Protein AF-A0A926CVX4-F1 (afdb_monomer_lite)

Sequence (126 aa):
MPYQSLQHFIDILEKNNELVRIKEFVDPVLEITEITDRFSKNNGPALLFENNGTEFPLLINALGSEKRMCLALGVNDLNESGKQIEEIFKDIASPKNTLADKIMMLPKLGKIASWMPKEMKGKGKC

Radius of gyration: 20.71 Å; chains: 1; bounding box: 43×29×57 Å

Secondary structure (DSSP, 8-state):
---SSHHHHHHHHHHTT-EEEE-S---TTTHHHHHHHHHHHTTPPEEEES-SSSSS-EEESTTSSHHHHHHHHT-SSTHHHHHHHHHHHHHHHS---SHHHHHTTHHHHHHHHHTSPPP--S----

Structure (mmCIF, N/CA/C/O backbone):
data_AF-A0A926CVX4-F1
#
_entry.id   AF-A0A926CVX4-F1
#
loop_
_atom_site.group_PDB
_atom_site.id
_atom_site.type_symbol
_atom_site.label_atom_id
_atom_site.label_alt_id
_atom_site.label_comp_id
_atom_site.label_asym_id
_atom_site.label_entity_id
_atom_site.label_seq_id
_atom_site.pdbx_PDB_ins_code
_atom_site.Cartn_x
_atom_site.Cartn_y
_atom_site.Cartn_z
_atom_site.occupancy
_atom_site.B_iso_or_equiv
_atom_site.auth_seq_id
_atom_site.auth_comp_id
_atom_site.auth_asym_id
_atom_site.auth_atom_id
_atom_site.pdbx_PDB_model_num
ATOM 1 N N . MET A 1 1 ? 5.563 -6.630 -12.758 1.00 65.31 1 MET A N 1
ATOM 2 C CA . MET A 1 1 ? 5.240 -6.013 -11.455 1.00 65.31 1 MET A CA 1
ATOM 3 C C . MET A 1 1 ? 5.837 -6.869 -10.351 1.00 65.31 1 MET A C 1
ATOM 5 O O . MET A 1 1 ? 5.839 -8.084 -10.529 1.00 65.31 1 MET A O 1
ATOM 9 N N . PRO A 1 2 ? 6.357 -6.270 -9.268 1.00 84.94 2 PRO A N 1
ATOM 10 C CA . PRO A 1 2 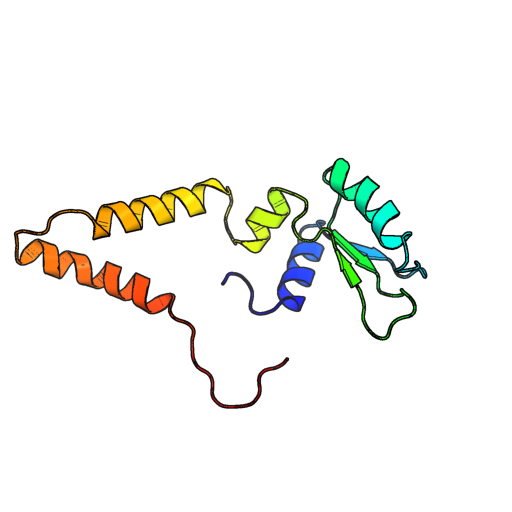? 7.020 -7.002 -8.183 1.00 84.94 2 PRO A CA 1
ATOM 11 C C . PRO A 1 2 ? 6.077 -7.968 -7.450 1.00 84.94 2 PRO A C 1
ATOM 13 O O . PRO A 1 2 ? 6.517 -9.011 -6.974 1.00 84.94 2 PRO A O 1
ATOM 16 N N . TYR A 1 3 ? 4.772 -7.676 -7.438 1.00 92.81 3 TYR A N 1
ATOM 17 C CA . TYR A 1 3 ? 3.757 -8.506 -6.788 1.00 92.81 3 TYR A CA 1
ATOM 18 C C . TYR A 1 3 ? 2.625 -8.880 -7.745 1.00 92.81 3 TYR A C 1
ATOM 20 O O . TYR A 1 3 ? 2.370 -8.203 -8.741 1.00 92.81 3 TYR A O 1
ATOM 28 N N . GLN A 1 4 ? 1.954 -9.990 -7.434 1.00 89.62 4 GLN A N 1
ATOM 29 C CA . GLN A 1 4 ? 0.881 -10.566 -8.255 1.00 89.62 4 GLN A CA 1
ATOM 30 C C . GLN A 1 4 ? -0.511 -10.031 -7.886 1.00 89.62 4 GLN A C 1
ATOM 32 O O . GLN A 1 4 ? -1.450 -10.191 -8.661 1.00 89.62 4 GLN A O 1
ATOM 37 N N . SER A 1 5 ? -0.665 -9.443 -6.697 1.00 93.56 5 SER A N 1
ATOM 38 C CA . SER A 1 5 ? -1.930 -8.910 -6.185 1.00 93.56 5 SER A CA 1
ATOM 39 C C . SER A 1 5 ? -1.690 -7.955 -5.013 1.00 93.56 5 SER A C 1
ATOM 41 O O . SER A 1 5 ? -0.604 -7.947 -4.427 1.00 93.56 5 SER A O 1
ATOM 43 N N . LEU A 1 6 ? -2.727 -7.200 -4.630 1.00 94.94 6 LEU A N 1
ATOM 44 C CA . LEU A 1 6 ? -2.709 -6.386 -3.411 1.00 94.94 6 LEU A CA 1
ATOM 45 C C . LEU A 1 6 ? -2.501 -7.245 -2.157 1.00 94.94 6 LEU A C 1
ATOM 47 O O . LEU A 1 6 ? -1.741 -6.857 -1.282 1.00 94.94 6 LEU A O 1
ATOM 51 N N . GLN A 1 7 ? -3.102 -8.437 -2.104 1.00 94.56 7 GLN A N 1
ATOM 52 C CA . GLN A 1 7 ? -2.913 -9.365 -0.988 1.00 94.56 7 GLN A CA 1
ATOM 53 C C . GLN A 1 7 ? -1.441 -9.758 -0.819 1.00 94.56 7 GLN A C 1
ATOM 55 O O . GLN A 1 7 ? -0.914 -9.693 0.284 1.00 94.56 7 GLN A O 1
ATOM 60 N N . HIS A 1 8 ? -0.755 -10.077 -1.923 1.00 95.94 8 HIS A N 1
ATOM 61 C CA . HIS A 1 8 ? 0.677 -10.369 -1.876 1.00 95.94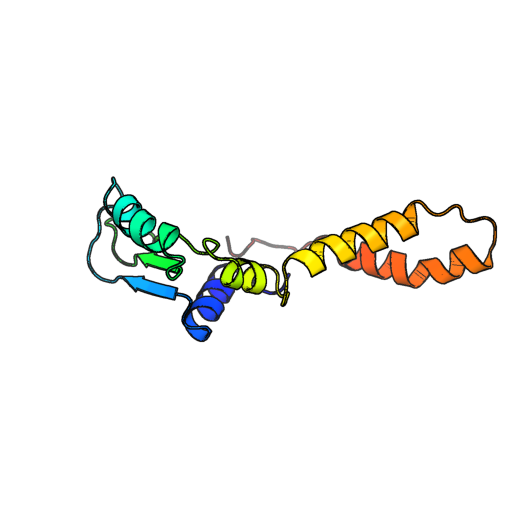 8 HIS 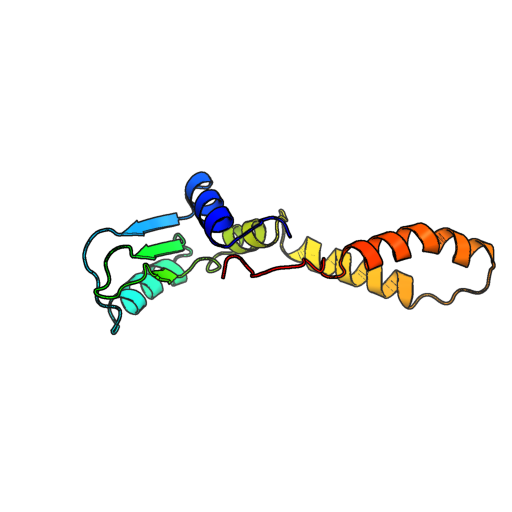A CA 1
ATOM 62 C C . HIS A 1 8 ? 1.472 -9.144 -1.391 1.00 95.94 8 HIS A C 1
ATOM 64 O O . HIS A 1 8 ? 2.419 -9.293 -0.627 1.00 95.94 8 HIS A O 1
ATOM 70 N N . PHE A 1 9 ? 1.079 -7.925 -1.771 1.00 97.50 9 PHE A N 1
ATOM 71 C CA . PHE A 1 9 ? 1.739 -6.722 -1.264 1.00 97.50 9 PHE A CA 1
ATOM 72 C C . PHE A 1 9 ? 1.507 -6.499 0.242 1.00 97.50 9 PHE A C 1
ATOM 74 O O . PHE A 1 9 ? 2.450 -6.151 0.947 1.00 97.50 9 PHE A O 1
ATOM 81 N N . ILE A 1 10 ? 0.302 -6.770 0.758 1.00 97.81 10 ILE A N 1
ATOM 82 C CA . ILE A 1 10 ? 0.007 -6.742 2.202 1.00 97.81 10 ILE A CA 1
ATOM 83 C C . ILE A 1 10 ? 0.944 -7.696 2.958 1.00 97.81 10 ILE A C 1
ATOM 85 O O . ILE A 1 10 ? 1.562 -7.285 3.939 1.00 97.81 10 ILE A O 1
ATOM 89 N N . ASP A 1 11 ? 1.128 -8.925 2.461 1.00 97.50 11 ASP A N 1
ATOM 90 C CA . ASP A 1 11 ? 2.033 -9.908 3.076 1.00 97.50 11 ASP A CA 1
ATOM 91 C C . ASP A 1 11 ? 3.490 -9.412 3.103 1.00 97.50 11 ASP A C 1
ATOM 93 O O . ASP A 1 11 ? 4.256 -9.716 4.018 1.00 97.50 11 ASP A O 1
ATOM 97 N N . ILE A 1 12 ? 3.898 -8.649 2.086 1.00 97.75 12 ILE A N 1
ATOM 98 C CA . ILE A 1 12 ? 5.243 -8.073 2.001 1.00 97.75 12 ILE A CA 1
ATOM 99 C C . ILE A 1 12 ? 5.410 -6.927 2.995 1.00 97.75 12 ILE A C 1
ATOM 101 O O . ILE A 1 12 ? 6.452 -6.852 3.647 1.00 97.75 12 ILE A O 1
ATOM 105 N N . LEU A 1 13 ? 4.402 -6.067 3.158 1.00 98.19 13 LEU A N 1
ATOM 106 C CA . LEU A 1 13 ? 4.418 -5.025 4.184 1.00 98.19 13 LEU A CA 1
ATOM 107 C C . LEU A 1 13 ? 4.517 -5.643 5.587 1.00 98.19 13 LEU A C 1
ATOM 109 O O . LEU A 1 13 ? 5.357 -5.222 6.378 1.00 98.19 13 LEU A O 1
ATOM 113 N N . GLU A 1 14 ? 3.737 -6.690 5.867 1.00 97.94 14 GLU A N 1
ATOM 114 C CA . GLU A 1 14 ? 3.763 -7.415 7.144 1.00 97.94 14 GLU A CA 1
ATOM 115 C C . GLU A 1 14 ? 5.141 -8.036 7.422 1.00 97.94 14 GLU A C 1
ATOM 117 O O . GLU A 1 14 ? 5.729 -7.795 8.475 1.00 97.94 14 GLU A O 1
ATOM 122 N N . LYS A 1 15 ? 5.735 -8.728 6.438 1.00 97.69 15 LYS A N 1
ATOM 123 C CA . LYS A 1 15 ? 7.095 -9.295 6.548 1.00 97.69 15 LYS A CA 1
ATOM 124 C C . LYS A 1 15 ? 8.186 -8.253 6.807 1.00 97.69 15 LYS A C 1
ATOM 126 O O . LYS A 1 15 ? 9.210 -8.586 7.395 1.00 97.69 15 LYS A O 1
ATOM 131 N N . ASN A 1 16 ? 7.993 -7.016 6.351 1.00 97.38 16 ASN A N 1
ATOM 132 C CA . ASN A 1 16 ? 8.961 -5.928 6.506 1.00 97.38 16 ASN A CA 1
ATOM 133 C C . ASN A 1 16 ? 8.699 -5.041 7.738 1.00 97.38 16 ASN A C 1
ATOM 135 O O . ASN A 1 16 ? 9.372 -4.016 7.887 1.00 97.38 16 ASN A O 1
ATOM 139 N N . ASN A 1 17 ? 7.757 -5.426 8.613 1.00 97.69 17 ASN A N 1
ATOM 140 C CA . ASN A 1 17 ? 7.283 -4.629 9.753 1.00 97.69 17 ASN A CA 1
ATOM 141 C C . ASN A 1 17 ? 6.750 -3.243 9.341 1.00 97.69 17 ASN A C 1
ATOM 143 O O . ASN A 1 17 ? 6.861 -2.268 10.076 1.00 97.69 17 ASN A O 1
ATOM 147 N N . GLU A 1 18 ? 6.185 -3.157 8.138 1.00 98.12 18 GLU A N 1
ATOM 148 C CA . GLU A 1 18 ? 5.614 -1.944 7.545 1.00 98.12 18 GLU A CA 1
ATOM 149 C C . GLU A 1 18 ? 4.077 -1.950 7.565 1.00 98.12 18 GLU A C 1
ATOM 151 O O . GLU A 1 18 ? 3.454 -1.071 6.972 1.00 98.12 18 GLU A O 1
ATOM 156 N N . LEU A 1 19 ? 3.459 -2.926 8.235 1.00 98.62 19 LEU A N 1
ATOM 157 C CA . LEU A 1 19 ? 2.012 -3.062 8.388 1.00 98.62 19 LEU A CA 1
ATOM 158 C C . LEU A 1 19 ? 1.650 -3.306 9.852 1.00 98.62 19 LEU A C 1
ATOM 160 O O . LEU A 1 19 ? 2.272 -4.130 10.518 1.00 98.62 19 LEU A O 1
ATOM 164 N N . VAL A 1 20 ? 0.589 -2.652 10.312 1.00 98.38 20 VAL A N 1
ATOM 165 C CA . VAL A 1 20 ? -0.104 -2.974 11.559 1.00 98.38 20 VAL A CA 1
ATOM 166 C C . VAL A 1 20 ? -1.544 -3.359 11.236 1.00 98.38 20 VAL A C 1
ATOM 168 O O . VAL A 1 20 ? -2.234 -2.657 10.495 1.00 98.38 20 VAL A O 1
ATOM 171 N N . ARG A 1 21 ? -1.998 -4.479 11.804 1.00 98.44 21 ARG A N 1
ATOM 172 C CA . ARG A 1 21 ? -3.397 -4.920 11.746 1.00 98.44 21 ARG A CA 1
ATOM 173 C C . ARG A 1 21 ? -4.140 -4.436 12.982 1.00 98.44 21 ARG A C 1
ATOM 175 O O . ARG A 1 21 ? -3.660 -4.637 14.095 1.00 98.44 21 ARG A O 1
ATOM 182 N N . ILE A 1 22 ? -5.304 -3.835 12.777 1.00 98.31 22 ILE A N 1
ATOM 183 C CA . ILE A 1 22 ? -6.181 -3.315 13.827 1.00 98.31 22 ILE A CA 1
ATOM 184 C C . ILE A 1 22 ? -7.459 -4.152 13.802 1.00 98.31 22 ILE A C 1
ATOM 186 O O . ILE A 1 22 ? -8.156 -4.192 12.785 1.00 98.31 22 ILE A O 1
ATOM 190 N N . LYS A 1 23 ? -7.722 -4.866 14.900 1.00 97.94 23 LYS A N 1
ATOM 191 C CA . LYS A 1 23 ? -8.837 -5.826 15.021 1.00 97.94 23 LYS A CA 1
ATOM 192 C C . LYS A 1 23 ? -10.022 -5.245 15.777 1.00 97.94 23 LYS A C 1
ATOM 194 O O . LYS A 1 23 ? -11.150 -5.719 15.645 1.00 97.94 23 LYS A O 1
ATOM 199 N N . GLU A 1 24 ? -9.743 -4.246 16.596 1.00 98.06 24 GLU A N 1
ATOM 200 C CA . GLU A 1 24 ? -10.714 -3.434 17.294 1.00 98.06 24 GLU A CA 1
ATOM 201 C C . GLU A 1 24 ? -11.604 -2.715 16.280 1.00 98.06 24 GLU A C 1
ATOM 203 O O . GLU A 1 24 ? -11.166 -2.368 15.182 1.00 98.06 24 GLU A O 1
ATOM 208 N N . PHE A 1 25 ? -12.868 -2.511 16.652 1.00 98.31 25 PHE A N 1
ATOM 209 C CA . PHE A 1 25 ? -13.782 -1.724 15.837 1.00 98.31 25 PHE A CA 1
ATOM 210 C C . PHE A 1 25 ? -13.303 -0.270 15.768 1.00 98.31 25 PHE A C 1
ATOM 212 O O . PHE A 1 25 ? -13.040 0.331 16.810 1.00 98.31 25 PHE A O 1
ATOM 219 N N . VAL A 1 26 ? -13.228 0.280 14.555 1.00 98.38 26 VAL A N 1
ATOM 220 C CA . VAL A 1 26 ? -12.932 1.698 14.305 1.00 98.38 26 VAL A CA 1
ATOM 221 C C . VAL A 1 26 ? -13.855 2.219 13.209 1.00 98.38 26 VAL A C 1
ATOM 223 O O . VAL A 1 26 ? -13.947 1.609 12.142 1.00 98.38 26 VAL A O 1
ATOM 226 N N . ASP A 1 27 ? -14.518 3.348 13.450 1.00 97.94 27 ASP A N 1
ATOM 227 C CA . ASP A 1 27 ? -15.484 3.906 12.507 1.00 97.94 27 ASP A CA 1
ATOM 228 C C . ASP A 1 27 ? -14.781 4.446 11.237 1.00 97.94 27 ASP A C 1
ATOM 230 O O . ASP A 1 27 ? -13.848 5.259 11.318 1.00 97.94 27 ASP A O 1
ATOM 234 N N . PRO A 1 28 ? -15.192 4.033 10.023 1.00 97.38 28 PRO A N 1
ATOM 235 C CA . PRO A 1 28 ? -14.675 4.610 8.787 1.00 97.38 28 PRO A CA 1
ATOM 236 C C . PRO A 1 28 ? -15.037 6.092 8.626 1.00 97.38 28 PRO A C 1
ATOM 238 O O . PRO A 1 28 ? -14.365 6.808 7.877 1.00 97.38 28 PRO A O 1
ATOM 241 N N . VAL A 1 29 ? -16.067 6.574 9.323 1.00 97.62 29 VAL A N 1
ATOM 242 C CA . VAL A 1 29 ? -16.432 7.985 9.378 1.00 97.62 29 VAL A CA 1
ATOM 243 C C . VAL A 1 29 ? -15.491 8.704 10.343 1.00 97.62 29 VAL A C 1
ATOM 245 O O . VAL A 1 29 ? -15.691 8.744 11.551 1.00 97.62 29 VAL A O 1
ATOM 248 N N . LEU A 1 30 ? -14.466 9.333 9.768 1.00 97.62 30 LEU A N 1
ATOM 249 C CA . LEU A 1 30 ? -13.497 10.224 10.418 1.00 97.62 30 LEU A CA 1
ATOM 250 C C . LEU A 1 30 ? -12.491 9.560 11.377 1.00 97.62 30 LEU A C 1
ATOM 252 O O . LEU A 1 30 ? -11.331 9.977 11.361 1.00 97.62 30 LEU A O 1
ATOM 256 N N . GLU A 1 31 ? -12.849 8.531 12.151 1.00 98.31 31 GLU A N 1
ATOM 257 C CA . GLU A 1 31 ? -11.920 7.914 13.119 1.00 98.31 31 GLU A CA 1
ATOM 258 C C . GLU A 1 31 ? -10.726 7.243 12.431 1.00 98.31 31 GLU A C 1
ATOM 260 O O . GLU A 1 31 ? -9.576 7.547 12.753 1.00 98.31 31 GLU A O 1
ATOM 265 N N . ILE A 1 32 ? -10.973 6.395 11.422 1.00 98.50 32 ILE A N 1
ATOM 266 C CA . ILE A 1 32 ? -9.895 5.762 10.641 1.00 98.50 32 ILE A CA 1
ATOM 267 C C . ILE A 1 32 ? -8.951 6.817 10.055 1.00 98.50 32 ILE A C 1
ATOM 269 O O . ILE A 1 32 ? -7.729 6.648 10.099 1.00 98.50 32 ILE A O 1
ATOM 273 N N . THR A 1 33 ? -9.489 7.913 9.514 1.00 98.12 33 THR A N 1
ATOM 274 C CA . THR A 1 33 ? -8.666 8.981 8.930 1.00 98.12 33 THR A CA 1
ATOM 275 C C . THR A 1 33 ? -7.880 9.757 9.978 1.00 98.12 33 THR A C 1
ATOM 277 O O . THR A 1 33 ? -6.735 10.102 9.713 1.00 98.12 33 THR A O 1
ATOM 280 N N . GLU A 1 34 ? -8.440 9.990 11.165 1.00 98.31 34 GLU A N 1
ATOM 281 C CA . GLU A 1 34 ? -7.760 10.666 12.275 1.00 98.31 34 GLU A CA 1
ATOM 282 C C . GLU A 1 34 ? -6.563 9.844 12.764 1.00 98.31 34 GLU A C 1
ATOM 284 O O . GLU A 1 34 ? -5.440 10.350 12.830 1.00 98.31 34 GLU A O 1
ATOM 289 N N . ILE A 1 35 ? -6.776 8.544 12.992 1.00 98.06 35 ILE A N 1
ATOM 290 C CA . ILE A 1 35 ? -5.715 7.608 13.371 1.00 98.06 35 ILE A CA 1
ATOM 291 C C . ILE A 1 35 ? -4.647 7.587 12.277 1.00 98.06 35 ILE A C 1
ATOM 293 O O . ILE A 1 35 ? -3.457 7.754 12.549 1.00 98.06 35 ILE A O 1
ATOM 297 N N . THR A 1 36 ? -5.071 7.423 11.023 1.00 98.06 36 THR A N 1
ATOM 298 C CA . THR A 1 36 ? -4.161 7.364 9.877 1.00 98.06 36 THR A CA 1
ATOM 299 C C . THR A 1 36 ? -3.334 8.638 9.731 1.00 98.06 36 THR A C 1
ATOM 301 O O . THR A 1 36 ? -2.143 8.546 9.440 1.00 98.06 36 THR A O 1
ATOM 304 N N . ASP A 1 37 ? -3.919 9.814 9.963 1.00 98.25 37 ASP A N 1
ATOM 305 C CA . ASP A 1 37 ? -3.234 11.106 9.882 1.00 98.25 37 ASP A CA 1
ATOM 306 C C . ASP A 1 37 ? -2.055 11.186 10.865 1.00 98.25 37 ASP A C 1
ATOM 308 O O . ASP A 1 37 ? -0.944 11.566 10.477 1.00 98.25 37 ASP A O 1
ATOM 312 N N . ARG A 1 38 ? -2.246 10.721 12.110 1.00 97.00 38 ARG A N 1
ATOM 313 C CA . ARG A 1 38 ? -1.175 10.656 13.123 1.00 97.00 38 ARG A CA 1
ATOM 314 C C . ARG A 1 38 ? -0.018 9.761 12.687 1.00 97.00 38 ARG A C 1
ATOM 316 O O . ARG A 1 38 ? 1.142 10.118 12.897 1.00 97.00 38 ARG A O 1
ATOM 323 N N . PHE A 1 39 ? -0.308 8.608 12.084 1.00 96.19 39 PHE A N 1
ATOM 324 C CA . PHE A 1 39 ? 0.730 7.697 11.597 1.00 96.19 39 PHE A CA 1
ATOM 325 C C . PHE A 1 39 ? 1.412 8.234 10.338 1.00 96.19 39 PHE A C 1
ATOM 327 O O . PHE A 1 39 ? 2.638 8.238 10.270 1.00 96.19 39 PHE A O 1
ATOM 334 N N . SER A 1 40 ? 0.651 8.730 9.363 1.00 96.19 40 SER A N 1
ATOM 335 C CA . SER A 1 40 ? 1.183 9.219 8.087 1.00 96.19 40 SER A CA 1
ATOM 336 C C . SER A 1 40 ? 2.167 10.372 8.282 1.00 96.19 40 SER A C 1
ATOM 338 O O . SER A 1 40 ? 3.262 10.339 7.722 1.00 96.19 40 SER A O 1
ATOM 340 N N . LYS A 1 41 ? 1.842 11.342 9.144 1.00 95.56 41 LYS A N 1
ATOM 341 C CA . LYS A 1 41 ? 2.712 12.499 9.422 1.00 95.56 41 LYS A CA 1
ATOM 342 C C . LYS A 1 41 ? 4.014 12.144 10.138 1.00 95.56 41 LYS A C 1
ATOM 344 O O . LYS A 1 41 ? 4.970 12.907 10.066 1.00 95.56 41 LYS A O 1
ATOM 349 N N . ASN A 1 42 ? 4.063 10.989 10.798 1.00 93.81 42 ASN A N 1
ATOM 350 C CA . ASN A 1 42 ? 5.243 10.494 11.506 1.00 93.81 42 ASN A CA 1
ATOM 351 C C . ASN A 1 42 ? 5.924 9.330 10.772 1.00 93.81 42 ASN A C 1
ATOM 353 O O . ASN A 1 42 ? 6.677 8.575 11.384 1.00 93.81 42 ASN A O 1
ATOM 357 N N . ASN A 1 43 ? 5.648 9.160 9.472 1.00 93.00 43 ASN A N 1
ATOM 358 C CA . ASN A 1 43 ? 6.197 8.077 8.653 1.00 93.00 43 ASN A CA 1
ATOM 359 C C . ASN A 1 43 ? 5.918 6.670 9.236 1.00 93.00 43 ASN A C 1
ATOM 361 O O . ASN A 1 43 ? 6.690 5.731 9.043 1.00 93.00 43 ASN A O 1
ATOM 365 N N . GLY A 1 44 ? 4.812 6.532 9.973 1.00 96.31 44 GLY A N 1
ATOM 366 C CA . GLY A 1 44 ? 4.364 5.300 10.615 1.00 96.31 44 GLY A CA 1
ATOM 367 C C . GLY A 1 44 ? 3.927 4.226 9.612 1.00 96.31 44 GLY A C 1
ATOM 368 O O . GLY A 1 44 ? 3.878 4.502 8.410 1.00 96.31 44 GLY A O 1
ATOM 369 N N . PRO A 1 45 ? 3.622 3.000 10.073 1.00 98.19 45 PRO A N 1
ATOM 370 C CA . PRO A 1 45 ? 3.308 1.856 9.216 1.00 98.19 45 PRO A CA 1
ATOM 371 C C . PRO A 1 45 ? 2.011 2.037 8.418 1.00 98.19 45 PRO A C 1
ATOM 373 O O . PRO A 1 45 ? 1.174 2.893 8.716 1.00 98.19 45 PRO A O 1
ATOM 376 N N . ALA A 1 46 ? 1.825 1.193 7.406 1.00 98.56 46 ALA A N 1
ATOM 377 C CA . ALA A 1 46 ? 0.519 0.970 6.803 1.00 98.56 46 ALA A CA 1
ATOM 378 C C . ALA A 1 46 ? -0.450 0.381 7.838 1.00 98.56 46 ALA A C 1
ATOM 380 O O . ALA A 1 46 ? -0.033 -0.349 8.739 1.00 98.56 46 ALA A O 1
ATOM 381 N N . LEU A 1 47 ? -1.740 0.672 7.695 1.00 98.62 47 LEU A N 1
ATOM 382 C CA . LEU A 1 47 ? -2.772 0.229 8.627 1.00 98.62 47 LEU A CA 1
ATOM 383 C C . LEU A 1 47 ? -3.799 -0.623 7.886 1.00 98.62 47 LEU A C 1
ATOM 385 O O . LEU A 1 47 ? -4.307 -0.208 6.843 1.00 98.62 47 LEU A O 1
ATOM 389 N N . LEU A 1 48 ? -4.104 -1.798 8.431 1.00 98.69 48 LEU A N 1
ATOM 390 C CA . LEU A 1 48 ? -5.179 -2.666 7.961 1.00 98.69 48 LEU A CA 1
ATOM 391 C C . LEU A 1 48 ? -6.234 -2.798 9.059 1.00 98.69 48 LEU A C 1
ATOM 393 O O . LEU A 1 48 ? -6.023 -3.503 10.043 1.00 98.69 48 LEU A O 1
ATOM 397 N N . PHE A 1 49 ? -7.359 -2.114 8.881 1.00 98.62 49 PHE A N 1
ATOM 398 C CA . PHE A 1 49 ? -8.508 -2.175 9.776 1.00 98.62 49 PHE A CA 1
ATOM 399 C C . PHE A 1 49 ? -9.391 -3.356 9.374 1.00 98.62 49 PHE A C 1
ATOM 401 O O . PHE A 1 49 ? -10.037 -3.326 8.325 1.00 98.62 49 PHE A O 1
ATOM 408 N N . GLU A 1 50 ? -9.395 -4.405 10.195 1.00 98.31 50 GLU A N 1
ATOM 409 C CA . GLU A 1 50 ? -10.136 -5.646 9.935 1.00 98.31 50 GLU A CA 1
ATOM 410 C C . GLU A 1 50 ? -11.597 -5.557 10.398 1.00 98.31 50 GLU A C 1
ATOM 412 O O . GLU A 1 50 ? -12.444 -6.291 9.895 1.00 98.31 50 GLU A O 1
ATOM 417 N N . ASN A 1 51 ? -11.900 -4.632 11.315 1.00 97.75 51 ASN A N 1
ATOM 418 C CA . ASN A 1 51 ? -13.239 -4.392 11.835 1.00 97.75 51 ASN A CA 1
ATOM 419 C C . ASN A 1 51 ? -13.586 -2.898 11.763 1.00 97.75 51 ASN A C 1
ATOM 421 O O . ASN A 1 51 ? -13.157 -2.103 12.592 1.00 97.75 51 ASN A O 1
ATOM 425 N N . ASN A 1 52 ? -14.364 -2.517 10.754 1.00 97.12 52 ASN A N 1
ATOM 426 C CA . ASN A 1 52 ? -14.794 -1.132 10.532 1.00 97.12 52 ASN A CA 1
ATOM 427 C C . ASN A 1 52 ? -16.319 -1.014 10.339 1.00 97.12 52 ASN A C 1
ATOM 429 O O . ASN A 1 52 ? -16.822 -0.012 9.844 1.00 97.12 52 ASN A O 1
ATOM 433 N N . GLY A 1 53 ? -17.074 -2.067 10.671 1.00 96.50 53 GLY A N 1
ATOM 434 C CA . GLY A 1 53 ? -18.527 -2.107 10.475 1.00 96.50 53 GLY A CA 1
ATOM 435 C C . GLY A 1 53 ? -18.993 -2.313 9.028 1.00 96.50 53 GLY A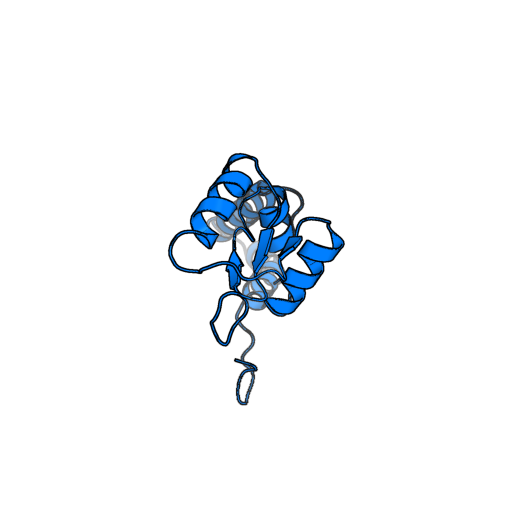 C 1
ATOM 436 O O . GLY A 1 53 ? -20.199 -2.355 8.797 1.00 96.50 53 GLY A O 1
ATOM 437 N N . THR A 1 54 ? -18.082 -2.471 8.061 1.00 96.12 54 THR A N 1
ATOM 438 C CA . THR A 1 54 ? -18.407 -2.846 6.674 1.00 96.12 54 THR A CA 1
ATOM 439 C C . THR A 1 54 ? -18.049 -4.307 6.378 1.00 96.12 54 THR A C 1
ATOM 441 O O . THR A 1 54 ? -17.391 -4.976 7.173 1.00 96.12 54 THR A O 1
ATOM 444 N N . GLU A 1 55 ? -18.472 -4.813 5.216 1.00 96.44 55 GLU A N 1
ATOM 445 C CA . GLU A 1 55 ? -18.167 -6.183 4.768 1.00 96.44 55 GLU A CA 1
ATOM 446 C C . GLU A 1 55 ? -16.691 -6.390 4.386 1.00 96.44 55 GLU A C 1
ATOM 448 O O . GLU A 1 55 ? -16.253 -7.531 4.225 1.00 96.44 55 GLU A O 1
ATOM 453 N N . PHE A 1 56 ? -15.919 -5.308 4.233 1.00 95.88 56 PHE A N 1
ATOM 454 C CA . PHE A 1 56 ? -14.555 -5.362 3.717 1.00 95.88 56 PHE A CA 1
ATOM 455 C C . PHE A 1 56 ? -13.548 -4.726 4.687 1.00 95.88 56 PHE A C 1
ATOM 457 O O . PHE A 1 56 ? -13.773 -3.624 5.197 1.00 95.88 56 PHE A O 1
ATOM 464 N N . PRO A 1 57 ? -12.385 -5.364 4.910 1.00 97.25 57 PRO A N 1
ATOM 465 C CA . PRO A 1 57 ? -11.300 -4.730 5.643 1.00 97.25 57 PRO A CA 1
ATOM 466 C C . PRO A 1 57 ? -10.748 -3.533 4.855 1.00 97.25 57 PRO A C 1
ATOM 468 O O . PRO A 1 57 ? -10.739 -3.528 3.621 1.00 97.25 57 PRO A O 1
ATOM 471 N N . LEU A 1 58 ? -10.249 -2.525 5.570 1.00 98.19 58 LEU A N 1
ATOM 472 C CA . LEU A 1 58 ? -9.755 -1.277 4.988 1.00 98.19 58 LEU A CA 1
ATOM 473 C C . LEU A 1 58 ? -8.239 -1.175 5.162 1.00 98.19 58 LEU A C 1
ATOM 475 O O . LEU A 1 58 ? -7.738 -1.046 6.276 1.00 98.19 58 LEU A O 1
ATOM 479 N N . LEU A 1 59 ? -7.509 -1.207 4.045 1.00 98.44 59 LEU A N 1
ATOM 480 C CA . LEU A 1 59 ? -6.076 -0.911 3.994 1.00 98.44 59 LEU A CA 1
ATOM 481 C C . LEU A 1 59 ? -5.860 0.572 3.672 1.00 98.44 59 LEU A C 1
ATOM 483 O O . LEU A 1 59 ? -6.357 1.064 2.660 1.00 98.44 59 LEU A O 1
ATOM 487 N N . ILE A 1 60 ? -5.055 1.266 4.474 1.00 98.50 60 ILE A N 1
ATOM 488 C CA . ILE A 1 60 ? -4.685 2.668 4.249 1.00 98.50 60 ILE A CA 1
ATOM 489 C C . ILE A 1 60 ? -3.225 2.921 4.644 1.00 98.50 60 ILE A C 1
ATOM 491 O O . ILE A 1 60 ? -2.571 2.087 5.269 1.00 98.50 60 ILE A O 1
ATOM 495 N N . ASN A 1 61 ? -2.667 4.055 4.211 1.00 98.12 61 ASN A N 1
ATOM 496 C CA . ASN A 1 61 ? -1.265 4.434 4.431 1.00 98.12 61 ASN A CA 1
ATOM 497 C C . ASN A 1 61 ? -0.231 3.457 3.822 1.00 98.12 61 ASN A C 1
ATOM 499 O O . ASN A 1 61 ? 0.968 3.538 4.107 1.00 98.12 61 ASN A O 1
ATOM 503 N N . ALA A 1 62 ? -0.678 2.566 2.927 1.00 98.00 62 ALA A N 1
ATOM 504 C CA . ALA A 1 62 ? 0.136 1.534 2.279 1.00 98.00 62 ALA A CA 1
ATOM 505 C C . ALA A 1 62 ? 1.339 2.087 1.503 1.00 98.00 62 ALA A C 1
ATOM 507 O O . ALA A 1 62 ? 2.341 1.396 1.370 1.00 98.00 62 ALA A O 1
ATOM 508 N N . LEU A 1 63 ? 1.259 3.336 1.035 1.00 96.81 63 LEU A N 1
ATOM 509 C CA . LEU A 1 63 ? 2.320 4.036 0.301 1.00 96.81 63 LEU A CA 1
ATOM 510 C C . LEU A 1 63 ? 2.835 5.282 1.041 1.00 96.81 63 LEU A C 1
ATOM 512 O O . LEU A 1 63 ? 3.529 6.101 0.456 1.00 96.81 63 LEU A O 1
ATOM 516 N N . GLY A 1 64 ? 2.487 5.459 2.320 1.00 96.19 64 GLY A N 1
ATOM 517 C CA . GLY A 1 64 ? 2.774 6.693 3.064 1.00 96.19 64 GLY A CA 1
ATOM 518 C C . GLY A 1 64 ? 4.202 6.846 3.593 1.00 96.19 64 GLY A C 1
ATOM 519 O O . GLY A 1 64 ? 4.406 7.611 4.527 1.00 96.19 64 GLY A O 1
ATOM 520 N N . SER A 1 65 ? 5.166 6.099 3.053 1.00 96.50 65 SER A N 1
ATOM 521 C CA . SER A 1 65 ? 6.593 6.269 3.339 1.00 96.50 65 SER A CA 1
ATOM 522 C C . SER A 1 65 ? 7.427 5.930 2.110 1.00 96.50 65 SER A C 1
ATOM 524 O O . SER A 1 65 ? 7.020 5.120 1.273 1.00 96.50 65 SER A O 1
ATOM 526 N N . GLU A 1 66 ? 8.627 6.504 2.021 1.00 95.19 66 GLU A N 1
ATOM 527 C CA . GLU A 1 66 ? 9.575 6.198 0.944 1.00 95.19 66 GLU A CA 1
ATOM 528 C C . GLU A 1 66 ? 9.918 4.707 0.892 1.00 95.19 66 GLU A C 1
ATOM 530 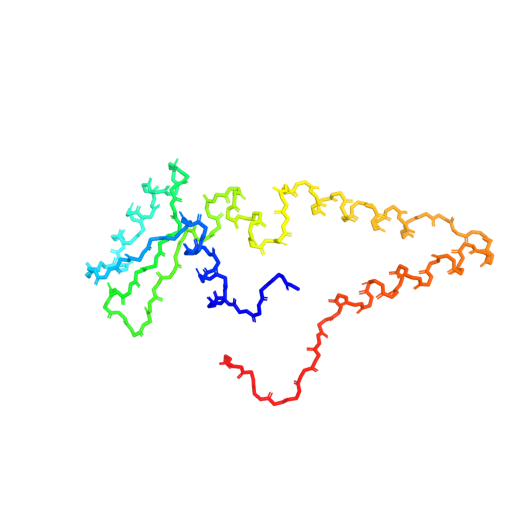O O . GLU A 1 66 ? 9.826 4.090 -0.166 1.00 95.19 66 GLU A O 1
ATOM 535 N N . LYS A 1 67 ? 10.185 4.089 2.048 1.00 95.75 67 LYS A N 1
ATOM 536 C CA . LYS A 1 67 ? 10.452 2.649 2.139 1.00 95.75 67 LYS A CA 1
ATOM 537 C C . LYS A 1 67 ? 9.295 1.813 1.583 1.00 95.75 67 LYS A C 1
ATOM 539 O O . LYS A 1 67 ? 9.540 0.871 0.832 1.00 95.75 67 LYS A O 1
ATOM 544 N N . ARG A 1 68 ? 8.038 2.146 1.902 1.00 96.81 68 ARG A N 1
ATOM 545 C CA . ARG A 1 68 ? 6.878 1.415 1.363 1.00 96.81 68 ARG A CA 1
ATOM 546 C C . ARG A 1 68 ? 6.672 1.653 -0.129 1.00 96.81 68 ARG A C 1
ATOM 548 O O . ARG A 1 68 ? 6.285 0.720 -0.827 1.00 96.81 68 ARG A O 1
ATOM 555 N N . MET A 1 69 ? 6.975 2.847 -0.636 1.00 96.00 69 MET A N 1
ATOM 556 C CA . MET A 1 69 ? 6.977 3.112 -2.078 1.00 96.00 69 MET A CA 1
ATOM 557 C C . MET A 1 69 ? 8.069 2.314 -2.803 1.00 96.00 69 MET A C 1
ATOM 559 O O . MET A 1 69 ? 7.779 1.681 -3.817 1.00 96.00 69 MET A O 1
ATOM 563 N N . CYS A 1 70 ? 9.286 2.255 -2.256 1.00 95.44 70 CYS A N 1
ATOM 564 C CA . CYS A 1 70 ? 10.369 1.412 -2.764 1.00 95.44 70 CYS A CA 1
ATOM 565 C C . CYS A 1 70 ? 9.956 -0.065 -2.800 1.00 95.44 70 CYS A C 1
ATOM 567 O O . CYS A 1 70 ? 10.078 -0.715 -3.839 1.00 95.44 70 CYS A O 1
ATOM 569 N N . LEU A 1 71 ? 9.359 -0.574 -1.713 1.00 96.06 71 LEU A N 1
ATOM 570 C CA . LEU A 1 71 ? 8.797 -1.927 -1.673 1.00 96.06 71 LEU A CA 1
ATOM 571 C C . LEU A 1 71 ? 7.735 -2.127 -2.759 1.00 96.06 71 LEU A C 1
ATOM 573 O O . LEU A 1 71 ? 7.808 -3.119 -3.478 1.00 96.06 71 LEU A O 1
ATOM 577 N N . ALA A 1 72 ? 6.779 -1.204 -2.907 1.00 95.12 72 ALA A N 1
ATOM 578 C CA . ALA A 1 72 ? 5.705 -1.283 -3.902 1.00 95.12 72 ALA A CA 1
ATOM 579 C C . ALA A 1 72 ? 6.232 -1.346 -5.344 1.00 95.12 72 ALA A C 1
ATOM 581 O O . ALA A 1 72 ? 5.670 -2.057 -6.178 1.00 95.12 72 ALA A O 1
ATOM 582 N N . LEU A 1 73 ? 7.317 -0.622 -5.626 1.00 93.19 73 LEU A N 1
ATOM 583 C CA . LEU A 1 73 ? 7.964 -0.567 -6.936 1.00 93.19 73 LEU A CA 1
ATOM 584 C C . LEU A 1 73 ? 9.013 -1.673 -7.142 1.00 93.19 73 LEU A C 1
ATOM 586 O O . LEU A 1 73 ? 9.370 -1.961 -8.283 1.00 93.19 73 LEU A O 1
ATOM 590 N N . GLY A 1 74 ? 9.457 -2.336 -6.072 1.00 92.62 74 GLY A N 1
ATOM 591 C CA . GLY A 1 74 ? 10.508 -3.353 -6.120 1.00 92.62 74 GLY A CA 1
ATOM 592 C C . GLY A 1 74 ? 11.894 -2.769 -6.404 1.00 92.62 74 GLY A C 1
ATOM 593 O O . GLY A 1 74 ? 12.685 -3.404 -7.097 1.00 92.62 74 GLY A O 1
ATOM 594 N N . VAL A 1 75 ? 12.164 -1.560 -5.907 1.00 93.06 75 VAL A N 1
ATOM 595 C CA . VAL A 1 75 ? 13.436 -0.830 -6.064 1.00 93.06 75 VAL A CA 1
ATOM 596 C C . VAL A 1 75 ? 14.040 -0.533 -4.695 1.00 93.06 75 VAL A C 1
ATOM 598 O O . VAL A 1 75 ? 13.325 -0.570 -3.693 1.00 93.06 75 VAL A O 1
ATOM 601 N N . ASN A 1 76 ? 15.338 -0.230 -4.628 1.00 91.56 76 ASN A N 1
ATOM 602 C CA . ASN A 1 76 ? 15.954 0.191 -3.363 1.00 91.56 76 ASN A CA 1
ATOM 603 C C . ASN A 1 76 ? 15.828 1.705 -3.157 1.00 91.56 76 ASN A C 1
ATOM 605 O O . ASN A 1 76 ? 15.671 2.159 -2.027 1.00 91.56 76 ASN A O 1
ATOM 609 N N . ASP A 1 77 ? 15.856 2.464 -4.252 1.00 93.44 77 ASP A N 1
ATOM 610 C CA . ASP A 1 77 ? 15.769 3.921 -4.271 1.00 93.44 77 ASP A CA 1
ATOM 611 C C . ASP A 1 77 ? 14.786 4.402 -5.352 1.00 93.44 77 ASP A C 1
ATOM 613 O O . ASP A 1 77 ? 14.745 3.874 -6.468 1.00 93.44 77 ASP A O 1
ATOM 617 N N . LEU A 1 78 ? 13.989 5.428 -5.041 1.00 89.50 78 LEU A N 1
ATOM 618 C CA . LEU A 1 78 ? 12.958 5.924 -5.960 1.00 89.50 78 LEU A CA 1
ATOM 619 C C . LEU A 1 78 ? 13.541 6.538 -7.241 1.00 89.50 78 LEU A C 1
ATOM 621 O O . LEU A 1 78 ? 12.894 6.492 -8.294 1.00 89.50 78 LEU A O 1
ATOM 625 N N . ASN A 1 79 ? 14.776 7.049 -7.203 1.00 90.25 79 ASN A N 1
ATOM 626 C CA . ASN A 1 79 ? 15.426 7.611 -8.384 1.00 90.25 79 ASN A CA 1
ATOM 627 C C . ASN A 1 79 ? 15.834 6.528 -9.390 1.00 90.25 79 ASN A C 1
ATOM 629 O O . ASN A 1 79 ? 16.061 6.850 -10.557 1.00 90.25 79 ASN A O 1
ATOM 633 N N . GLU A 1 80 ? 15.907 5.251 -8.995 1.00 88.06 80 GLU A N 1
ATOM 634 C CA . GLU A 1 80 ? 16.177 4.147 -9.926 1.00 88.06 80 GLU A CA 1
ATOM 635 C C . GLU A 1 80 ? 15.128 4.085 -11.039 1.00 88.06 80 GLU A C 1
ATOM 637 O O . GLU A 1 80 ? 15.475 3.897 -12.205 1.00 88.06 80 GLU A O 1
ATOM 642 N N . SER A 1 81 ? 13.853 4.301 -10.701 1.00 83.56 81 SER A N 1
ATOM 643 C CA . SER A 1 81 ? 12.765 4.292 -11.686 1.00 83.56 81 SER A CA 1
ATOM 644 C C . SER A 1 81 ? 12.907 5.444 -12.683 1.00 83.56 81 SER A C 1
ATOM 646 O O . SER A 1 81 ? 12.767 5.243 -13.890 1.00 83.56 81 SER A O 1
ATOM 648 N N . GLY A 1 82 ? 13.250 6.640 -12.192 1.00 86.12 82 GLY A N 1
ATOM 649 C CA . GLY A 1 82 ? 13.495 7.816 -13.032 1.00 86.12 82 GLY A CA 1
ATOM 650 C C . GLY A 1 82 ? 14.674 7.615 -13.985 1.00 86.12 82 GLY A C 1
ATOM 651 O O . GLY A 1 82 ? 14.537 7.829 -15.188 1.00 86.12 82 GLY A O 1
ATOM 652 N N . LYS A 1 83 ? 15.800 7.101 -13.475 1.00 87.62 83 LYS A N 1
ATOM 653 C CA . LYS A 1 83 ? 16.991 6.789 -14.284 1.00 87.62 83 LYS A CA 1
ATOM 654 C C . LYS A 1 83 ? 16.683 5.784 -15.391 1.00 87.62 83 LYS A C 1
ATOM 656 O O . LYS A 1 83 ? 17.086 5.998 -16.531 1.00 87.62 83 LYS A O 1
ATOM 661 N N . GLN A 1 84 ? 15.920 4.733 -15.087 1.00 82.50 84 GLN A N 1
ATOM 662 C CA . GLN A 1 84 ? 15.508 3.752 -16.093 1.00 82.50 84 GLN A CA 1
ATOM 663 C C . GLN A 1 84 ? 14.676 4.396 -17.209 1.00 82.50 84 GLN A C 1
ATOM 665 O O . GLN A 1 84 ? 14.930 4.132 -18.384 1.00 82.50 84 GLN A O 1
ATOM 670 N N . ILE A 1 85 ? 13.712 5.258 -16.865 1.00 84.50 85 ILE A N 1
ATOM 671 C CA . ILE A 1 85 ? 12.891 5.980 -17.850 1.00 84.50 85 ILE A CA 1
ATOM 672 C C . ILE A 1 85 ? 13.760 6.898 -18.719 1.00 84.50 85 ILE A C 1
ATOM 674 O O . ILE A 1 85 ? 13.619 6.896 -19.944 1.00 84.50 85 ILE A O 1
ATOM 678 N N . GLU A 1 86 ? 14.681 7.649 -18.113 1.00 87.88 86 GLU A N 1
ATOM 679 C CA . GLU A 1 86 ? 15.598 8.526 -18.846 1.00 87.88 86 GLU A CA 1
ATOM 680 C C . GLU A 1 86 ? 16.494 7.763 -19.826 1.00 87.88 86 GLU A C 1
ATOM 682 O O . GLU A 1 86 ? 16.679 8.207 -20.961 1.00 87.88 86 GLU A O 1
ATOM 687 N N . GLU A 1 87 ? 17.054 6.626 -19.409 1.00 85.06 87 GLU A N 1
ATOM 688 C CA . GLU A 1 87 ? 17.886 5.772 -20.262 1.00 85.06 87 GLU A CA 1
ATOM 689 C C . GLU A 1 87 ? 17.110 5.285 -21.487 1.00 85.06 87 GLU A C 1
ATOM 691 O O . GLU A 1 87 ? 17.584 5.411 -22.618 1.00 85.06 87 GLU A O 1
ATOM 696 N N . ILE A 1 88 ? 15.877 4.810 -21.282 1.00 80.94 88 ILE A N 1
ATOM 697 C CA . ILE A 1 88 ? 15.000 4.364 -22.370 1.00 80.94 88 ILE A CA 1
ATOM 698 C C . ILE A 1 88 ? 14.712 5.517 -23.337 1.00 80.94 88 ILE A C 1
ATOM 700 O O . ILE A 1 88 ? 14.772 5.337 -24.555 1.00 80.94 88 ILE A O 1
ATOM 704 N N . PHE A 1 89 ? 14.408 6.707 -22.816 1.00 83.75 89 PHE A N 1
ATOM 705 C CA . PHE A 1 89 ? 14.092 7.858 -23.655 1.00 83.75 89 PHE A CA 1
ATOM 706 C C . PHE A 1 89 ? 15.298 8.300 -24.493 1.00 83.75 89 PHE A C 1
ATOM 708 O O . PHE A 1 89 ? 15.166 8.496 -25.703 1.00 83.75 89 PHE A O 1
ATOM 715 N N . LYS A 1 90 ? 16.489 8.380 -23.882 1.00 82.31 90 LYS A N 1
ATOM 716 C CA . LYS A 1 90 ? 17.753 8.661 -24.585 1.00 82.31 90 LYS A CA 1
ATOM 717 C C . LYS A 1 90 ? 17.992 7.647 -25.704 1.00 82.31 90 LYS A C 1
ATOM 719 O O . LYS A 1 90 ? 18.314 8.029 -26.829 1.00 82.31 90 LYS A O 1
ATOM 724 N N . ASP A 1 91 ? 17.762 6.368 -25.433 1.00 75.81 91 ASP A N 1
ATOM 725 C CA . ASP A 1 91 ? 17.967 5.280 -26.392 1.00 75.81 91 ASP A CA 1
ATOM 726 C C . ASP A 1 91 ? 17.034 5.321 -27.614 1.00 75.81 91 ASP A C 1
ATOM 728 O O . ASP A 1 91 ? 17.426 4.899 -28.715 1.00 75.81 91 ASP A O 1
ATOM 732 N N . ILE A 1 92 ? 15.801 5.801 -27.421 1.00 74.62 92 ILE A N 1
ATOM 733 C CA . ILE A 1 92 ? 14.787 5.948 -28.474 1.00 74.62 92 ILE A CA 1
ATOM 734 C C . ILE A 1 92 ? 15.019 7.231 -29.281 1.00 74.62 92 ILE A C 1
ATOM 736 O O . ILE A 1 92 ? 14.939 7.191 -30.506 1.00 74.62 92 ILE A O 1
ATOM 740 N N . ALA A 1 93 ? 15.332 8.345 -28.615 1.00 77.12 93 ALA A N 1
ATOM 741 C CA . ALA A 1 93 ? 15.513 9.654 -29.247 1.00 77.12 93 ALA A CA 1
ATOM 742 C C . ALA A 1 93 ? 16.846 9.803 -30.008 1.00 77.12 93 ALA A C 1
ATOM 744 O O . ALA A 1 93 ? 17.003 10.722 -30.811 1.00 77.12 93 ALA A O 1
ATOM 745 N N . SER A 1 94 ? 17.811 8.911 -29.769 1.00 70.19 94 SER A N 1
ATOM 746 C CA . SER A 1 94 ? 19.109 8.921 -30.452 1.00 7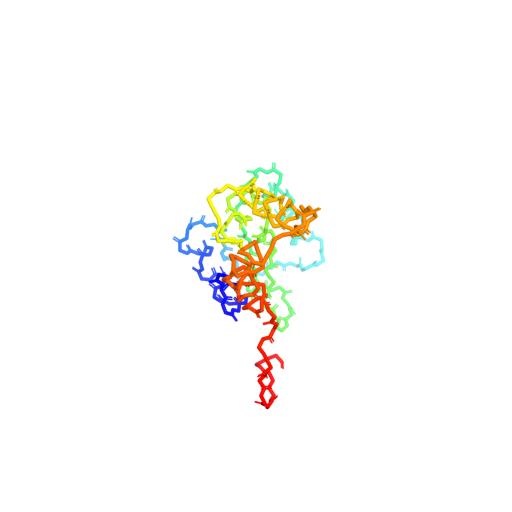0.19 94 SER A CA 1
ATOM 747 C C . SER A 1 94 ? 18.959 8.686 -31.967 1.00 70.19 94 SER A C 1
ATOM 749 O O . SER A 1 94 ? 18.362 7.674 -32.354 1.00 70.19 94 SER A O 1
ATOM 751 N N . PRO A 1 95 ? 19.527 9.545 -32.842 1.00 62.31 95 PRO A N 1
ATOM 752 C CA . PRO A 1 95 ? 19.481 9.345 -34.290 1.00 62.31 95 PRO A CA 1
ATOM 753 C C . PRO A 1 95 ? 20.254 8.080 -34.684 1.00 62.31 95 PRO A C 1
ATOM 755 O O . PRO A 1 95 ? 21.385 7.867 -34.251 1.00 62.31 95 PRO A O 1
ATOM 758 N N . LYS A 1 96 ? 19.634 7.222 -35.500 1.00 63.12 96 LYS A N 1
ATOM 759 C CA . LYS A 1 96 ? 20.192 5.921 -35.910 1.00 63.12 96 LYS A CA 1
ATOM 760 C C . LYS A 1 96 ? 20.457 5.928 -37.402 1.00 63.12 96 LYS A C 1
ATOM 762 O O . LYS A 1 96 ? 19.526 5.818 -38.198 1.00 63.12 96 LYS A O 1
ATOM 767 N N . ASN A 1 97 ? 21.731 6.023 -37.762 1.00 66.44 97 ASN A N 1
ATOM 768 C CA . ASN A 1 97 ? 22.143 6.195 -39.152 1.00 66.44 97 ASN A CA 1
ATOM 769 C C . ASN A 1 97 ? 22.663 4.889 -39.784 1.00 66.44 97 ASN A C 1
ATOM 771 O O . ASN A 1 97 ? 22.705 4.793 -41.009 1.00 66.44 97 ASN A O 1
ATOM 775 N N . THR A 1 98 ? 22.987 3.858 -38.988 1.00 78.56 98 THR A N 1
ATOM 776 C CA . THR A 1 98 ? 23.662 2.636 -39.472 1.00 78.56 98 THR A CA 1
ATOM 777 C C . THR A 1 98 ? 22.820 1.365 -39.284 1.00 78.56 98 THR A C 1
ATOM 779 O O . THR A 1 98 ? 22.038 1.245 -38.341 1.00 78.56 98 THR A O 1
ATOM 782 N N . LEU A 1 99 ? 23.000 0.359 -40.155 1.00 77.50 99 LEU A N 1
ATOM 783 C CA . LEU A 1 99 ? 22.378 -0.972 -40.013 1.00 77.50 99 LEU A CA 1
ATOM 784 C C . LEU A 1 99 ? 22.798 -1.701 -38.720 1.00 77.50 99 LEU A C 1
ATOM 786 O O . LEU A 1 99 ? 21.976 -2.395 -38.126 1.00 77.50 99 LEU A O 1
ATOM 790 N N . ALA A 1 100 ? 24.038 -1.510 -38.257 1.00 78.94 100 ALA A N 1
ATOM 791 C CA . ALA A 1 100 ? 24.523 -2.067 -36.991 1.00 78.94 100 ALA A CA 1
ATOM 792 C C . ALA A 1 100 ? 23.746 -1.515 -35.777 1.00 78.94 100 ALA A C 1
ATOM 794 O O . ALA A 1 100 ? 23.342 -2.280 -34.899 1.00 78.94 100 ALA A O 1
ATOM 795 N N . ASP A 1 101 ? 23.436 -0.213 -35.783 1.00 74.62 101 ASP A N 1
ATOM 796 C CA . ASP A 1 101 ? 22.680 0.460 -34.715 1.00 74.62 101 ASP A CA 1
ATOM 797 C C . ASP A 1 101 ? 21.253 -0.096 -34.585 1.00 74.62 101 ASP A C 1
ATOM 799 O O . ASP A 1 101 ? 20.691 -0.171 -33.489 1.00 74.62 101 ASP A O 1
ATOM 803 N N . LYS A 1 102 ? 20.663 -0.525 -35.709 1.00 74.06 102 LYS A N 1
ATOM 804 C CA . LYS A 1 102 ? 19.337 -1.159 -35.744 1.00 74.06 102 LYS A CA 1
ATOM 805 C C . LYS A 1 102 ? 19.357 -2.569 -35.146 1.00 74.06 102 LYS A C 1
ATOM 807 O O . LYS A 1 102 ? 18.410 -2.941 -34.459 1.00 74.06 102 LYS A O 1
ATOM 812 N N . ILE A 1 103 ? 20.433 -3.336 -35.345 1.00 80.12 103 ILE A N 1
ATOM 813 C CA . ILE A 1 103 ? 20.586 -4.681 -34.757 1.00 80.12 103 ILE A CA 1
ATOM 814 C C . ILE A 1 103 ? 20.780 -4.586 -33.238 1.00 80.12 103 ILE A C 1
ATOM 816 O O . ILE A 1 103 ? 20.136 -5.325 -32.492 1.00 80.12 103 ILE A O 1
ATOM 820 N N . MET A 1 104 ? 21.580 -3.626 -32.758 1.00 76.00 104 MET A N 1
ATOM 821 C CA . MET A 1 104 ? 21.763 -3.376 -31.318 1.00 76.00 104 MET A CA 1
ATOM 822 C C . MET A 1 104 ? 20.469 -2.966 -30.592 1.00 76.00 104 MET A C 1
ATOM 824 O O . MET A 1 104 ? 20.393 -3.062 -29.366 1.00 76.00 104 MET A O 1
ATOM 828 N N . MET A 1 105 ? 19.430 -2.540 -31.318 1.00 75.44 105 MET A N 1
ATOM 829 C CA . MET A 1 105 ? 18.120 -2.231 -30.740 1.00 75.44 105 MET A CA 1
ATOM 830 C C . MET A 1 105 ? 17.226 -3.444 -30.486 1.00 75.44 105 MET A C 1
ATOM 832 O O . MET A 1 105 ? 16.307 -3.330 -29.675 1.00 75.44 105 MET A O 1
ATOM 836 N N . LEU A 1 106 ? 17.469 -4.594 -31.119 1.00 80.94 106 LEU A N 1
ATOM 837 C CA . LEU A 1 106 ? 16.591 -5.764 -30.989 1.00 80.94 106 LEU A CA 1
ATOM 838 C C . LEU A 1 106 ? 16.377 -6.213 -29.526 1.00 80.94 106 LEU A C 1
ATOM 840 O O . LEU A 1 106 ? 15.221 -6.409 -29.144 1.00 80.94 106 LEU A O 1
ATOM 844 N N . PRO A 1 107 ? 17.410 -6.291 -28.658 1.00 83.38 107 PRO A N 1
ATOM 845 C CA . PRO A 1 107 ? 17.209 -6.622 -27.246 1.00 83.38 107 PRO A CA 1
ATOM 846 C C . PRO A 1 107 ? 16.370 -5.574 -26.501 1.00 83.38 107 PRO A C 1
ATOM 848 O O . PRO A 1 107 ? 15.548 -5.922 -25.654 1.00 83.38 107 PRO A O 1
ATOM 851 N N . LYS A 1 108 ? 16.542 -4.286 -26.834 1.00 77.69 108 LYS A N 1
ATOM 852 C CA . LYS A 1 108 ? 15.800 -3.178 -26.210 1.00 77.69 108 LYS A CA 1
ATOM 853 C C . LYS A 1 108 ? 14.321 -3.216 -26.595 1.00 77.69 108 LYS A C 1
ATOM 855 O O . LYS A 1 108 ? 13.465 -3.059 -25.730 1.00 77.69 108 LYS A O 1
ATOM 860 N N . LEU A 1 109 ? 14.017 -3.505 -27.861 1.00 80.50 109 LEU A N 1
ATOM 861 C CA . LEU A 1 109 ? 12.647 -3.725 -28.330 1.00 80.50 109 LEU A CA 1
ATOM 862 C C . LEU A 1 109 ? 11.999 -4.925 -27.628 1.00 80.50 109 LEU A C 1
ATOM 864 O O . LEU A 1 109 ? 10.849 -4.832 -27.209 1.00 80.50 109 LEU A O 1
ATOM 868 N N . GLY A 1 110 ? 12.749 -6.013 -27.418 1.00 83.88 110 GLY A N 1
ATOM 869 C CA . GLY A 1 110 ? 12.292 -7.150 -26.614 1.00 83.88 110 GLY A CA 1
ATOM 870 C C . GLY A 1 110 ? 11.970 -6.767 -25.163 1.00 83.88 110 GLY A C 1
ATOM 871 O O . GLY A 1 110 ? 10.933 -7.170 -24.636 1.00 83.88 110 GLY A O 1
ATOM 872 N N . LYS A 1 111 ? 12.808 -5.931 -24.532 1.00 80.69 111 LYS A N 1
ATOM 873 C CA . LYS A 1 111 ? 12.559 -5.392 -23.183 1.00 80.69 111 LYS A CA 1
ATOM 874 C C . LYS A 1 111 ? 11.270 -4.563 -23.136 1.00 80.69 111 LYS A C 1
ATOM 876 O O . LYS A 1 111 ? 10.450 -4.793 -22.254 1.00 80.69 111 LYS A O 1
ATOM 881 N N . ILE A 1 112 ? 11.048 -3.672 -24.103 1.00 81.44 112 ILE A N 1
ATOM 882 C CA . ILE A 1 112 ? 9.816 -2.869 -24.196 1.00 81.44 112 ILE A CA 1
ATOM 883 C C . ILE A 1 112 ? 8.589 -3.766 -24.398 1.00 81.44 112 ILE A C 1
ATOM 885 O O . ILE A 1 112 ? 7.598 -3.628 -23.686 1.00 81.44 112 ILE A O 1
ATOM 889 N N . ALA A 1 113 ? 8.666 -4.729 -25.319 1.00 83.38 113 ALA A N 1
ATOM 890 C CA . ALA A 1 113 ? 7.580 -5.672 -25.572 1.00 83.38 113 ALA A CA 1
ATOM 891 C C . ALA A 1 113 ? 7.221 -6.492 -24.320 1.00 83.38 113 ALA A C 1
ATOM 893 O O . ALA A 1 113 ? 6.050 -6.785 -24.093 1.00 83.38 113 ALA A O 1
ATOM 894 N N . SER A 1 114 ? 8.204 -6.814 -23.471 1.00 83.56 114 SER A N 1
ATOM 895 C CA . SER A 1 114 ? 7.972 -7.546 -22.221 1.00 83.56 114 SER A CA 1
ATOM 896 C C . SER A 1 114 ? 7.142 -6.784 -21.176 1.00 83.56 114 SER A C 1
ATOM 898 O O . SER A 1 114 ? 6.592 -7.412 -20.270 1.00 83.56 114 SER A O 1
ATOM 900 N N . TRP A 1 115 ? 7.033 -5.454 -21.283 1.00 82.12 115 TRP A N 1
ATOM 901 C CA . TRP A 1 115 ? 6.193 -4.637 -20.400 1.00 82.12 115 TRP A CA 1
ATOM 902 C C . TRP A 1 115 ? 4.726 -4.603 -20.805 1.00 82.12 115 TRP A C 1
ATOM 904 O O . TRP A 1 115 ? 3.891 -4.183 -20.002 1.00 82.12 115 TRP A O 1
ATOM 914 N N . MET A 1 116 ? 4.404 -5.025 -22.029 1.00 85.88 116 MET A N 1
ATOM 915 C CA . MET A 1 116 ? 3.021 -5.051 -22.481 1.00 85.88 116 MET A CA 1
ATOM 916 C C . MET A 1 116 ? 2.194 -5.974 -21.574 1.00 85.88 116 MET A C 1
ATOM 918 O O . MET A 1 116 ? 2.672 -7.050 -21.190 1.00 85.88 116 MET A O 1
ATOM 922 N N . PRO A 1 117 ? 0.964 -5.572 -21.206 1.00 87.88 117 PRO A N 1
ATOM 923 C CA . PRO A 1 117 ? 0.095 -6.402 -20.390 1.00 87.88 117 PRO A CA 1
ATOM 924 C C . PRO A 1 117 ? -0.083 -7.791 -21.003 1.00 87.88 117 PRO A C 1
ATOM 926 O O . PRO A 1 117 ? -0.288 -7.937 -22.207 1.00 87.88 117 PRO A O 1
ATOM 929 N N . LYS A 1 118 ? -0.021 -8.826 -20.162 1.00 85.69 118 LYS A N 1
ATOM 930 C CA . LYS A 1 118 ? -0.354 -10.185 -20.588 1.00 85.69 118 LYS A CA 1
ATOM 931 C C . LYS A 1 118 ? -1.867 -10.330 -20.617 1.00 85.69 118 LYS A C 1
ATOM 933 O O . LYS A 1 118 ? -2.515 -10.208 -19.580 1.00 85.69 118 LYS A O 1
ATOM 938 N N . GLU A 1 119 ? -2.413 -10.638 -21.783 1.00 86.44 119 GLU A N 1
ATOM 939 C CA . GLU A 1 119 ? -3.824 -10.977 -21.911 1.00 86.44 119 GLU A CA 1
ATOM 940 C C . GLU A 1 119 ? -4.064 -12.411 -21.437 1.00 86.44 119 GLU A C 1
ATOM 942 O O . GLU A 1 119 ? -3.391 -13.356 -21.856 1.00 86.44 119 GLU A O 1
ATOM 947 N N . MET A 1 120 ? -5.033 -12.574 -20.541 1.00 84.69 120 MET A N 1
ATOM 948 C CA . MET A 1 120 ? -5.458 -13.873 -20.036 1.00 84.69 120 MET A CA 1
ATOM 949 C C . MET A 1 120 ? -6.915 -14.114 -20.413 1.00 84.69 120 MET A C 1
ATOM 951 O O . MET A 1 120 ? -7.754 -13.227 -20.279 1.00 84.69 120 MET A O 1
ATOM 955 N N . LYS A 1 121 ? -7.226 -15.330 -20.870 1.00 89.56 121 LYS A N 1
ATOM 956 C CA . LYS A 1 121 ? -8.609 -15.748 -21.132 1.00 89.56 121 LYS A CA 1
ATOM 957 C C . LYS A 1 121 ? -9.298 -16.125 -19.818 1.00 89.56 121 LYS A C 1
ATOM 959 O O . LYS A 1 121 ? -8.697 -16.801 -18.987 1.00 89.56 121 LYS A O 1
ATOM 964 N N . GLY A 1 122 ? -10.572 -15.761 -19.680 1.00 89.62 122 GLY A N 1
ATOM 965 C CA . GLY A 1 122 ? -11.412 -16.112 -18.530 1.00 89.62 122 GLY A CA 1
ATOM 966 C C . GLY A 1 122 ? -11.778 -14.915 -17.654 1.00 89.62 122 GLY A C 1
ATOM 967 O O . GLY A 1 122 ? -11.525 -13.767 -18.013 1.00 89.62 122 GLY A O 1
ATOM 968 N N . LYS A 1 123 ? -12.412 -15.190 -16.509 1.00 86.12 123 LYS A N 1
ATOM 969 C CA . LYS A 1 123 ? -12.759 -14.167 -15.517 1.00 86.12 123 LYS A CA 1
ATOM 970 C C . LYS A 1 123 ? -11.543 -13.882 -14.632 1.00 86.12 123 LYS A C 1
ATOM 972 O O . LYS A 1 123 ? -10.870 -14.816 -14.192 1.00 86.12 123 LYS A O 1
ATOM 977 N N . GLY A 1 124 ? -11.262 -12.603 -14.389 1.00 83.06 124 GLY A N 1
ATOM 978 C CA . GLY A 1 124 ? -10.262 -12.183 -13.411 1.00 83.06 124 GLY A CA 1
ATOM 979 C C . GLY A 1 124 ? -10.604 -12.688 -12.007 1.00 83.06 124 GLY A C 1
ATOM 980 O O . GLY A 1 124 ? -11.723 -13.121 -11.738 1.00 83.06 124 GLY A O 1
ATOM 981 N N . LYS A 1 125 ? -9.621 -12.655 -11.101 1.00 83.25 125 LYS A N 1
ATOM 982 C CA . LYS A 1 125 ? -9.878 -12.935 -9.678 1.00 83.25 125 LYS A CA 1
ATOM 983 C C . LYS A 1 125 ? -10.712 -11.835 -9.006 1.00 83.25 125 LYS A C 1
ATOM 985 O O . LYS A 1 125 ? -11.264 -12.095 -7.942 1.00 83.25 125 LYS A O 1
ATOM 990 N N . CYS A 1 126 ? -10.743 -10.640 -9.598 1.00 78.19 126 CYS A N 1
ATOM 991 C CA . CYS A 1 126 ? -11.598 -9.525 -9.211 1.00 78.19 126 CYS A CA 1
ATOM 992 C C . CYS A 1 126 ? -12.962 -9.569 -9.911 1.00 78.19 126 CYS A C 1
ATOM 994 O O . CYS A 1 126 ? -13.071 -10.176 -11.005 1.00 78.19 126 CYS A O 1
#

Foldseek 3Di:
DLDDDVVRLQVVCVVVVQEDEDADEAAPPPRVVVVVVVQLVVVHHWYWYPHHPDPDIDTPCCVSHQCSVCSVVVHPHPCVVVVVVVVLVCLVPDDDDDPVSVVVCPVVVVVVVVPPDDDDPDDDPD

pLDDT: mean 90.32, std 8.98, range [62.31, 98.69]